Protein AF-A0AAN7UDU8-F1 (afdb_monomer)

Sequence (167 aa):
MVPSGNACPKKQFISFILSHQAFDGSVSSEVLIKLSKATRNSVVTLKSWLQPRTTLKKSVIGRVATTAVIVRTLESDYKDYEDLWTRIREKAVEYIRKQLIPFYLDEGFFEYSREMLDQLGGKVCLEPDTNFYISEESLTDQHNANERNDDSVESHRVLIHEAPTED

Mean predicted aligned error: 13.86 Å

Nearest PDB structures (foldseek):
  4rfl-assembly2_C  TM=4.499E-01  e=1.612E+00  Methanocaldococcus jannaschii DSM 2661
  4rfl-assembly1_B  TM=4.573E-01  e=2.866E+00  Methanocaldococcus jannaschii DSM 2661
  4rgv-assembly1_A  TM=3.808E-01  e=2.206E+00  Methanocaldococcus jannaschii DSM 2661
  1s0p-assembly1_B  TM=3.149E-01  e=3.534E+00  Dictyostelium discoideum

Structure (mmCIF, N/CA/C/O backbone):
data_AF-A0AAN7UDU8-F1
#
_entry.id   AF-A0AAN7UDU8-F1
#
loop_
_atom_site.group_PDB
_atom_site.id
_atom_site.type_symbol
_atom_site.label_atom_id
_atom_site.label_alt_id
_atom_site.label_comp_id
_atom_site.label_asym_id
_atom_site.label_entity_id
_atom_site.label_seq_id
_atom_site.pdbx_PDB_ins_code
_atom_site.Cartn_x
_atom_site.Cartn_y
_atom_site.Cartn_z
_atom_site.occupancy
_atom_site.B_iso_or_equiv
_atom_site.auth_seq_id
_atom_site.auth_comp_id
_atom_site.auth_asym_id
_atom_site.auth_atom_id
_atom_site.pdbx_PDB_model_num
ATOM 1 N N . MET A 1 1 ? -20.295 12.886 35.457 1.00 34.84 1 MET A N 1
ATOM 2 C CA . MET A 1 1 ? -19.154 11.992 35.159 1.00 34.84 1 MET A CA 1
ATOM 3 C C . MET A 1 1 ? -19.260 11.602 33.698 1.00 34.84 1 MET A C 1
ATOM 5 O O . MET A 1 1 ? -20.175 10.874 33.347 1.00 34.84 1 MET A O 1
ATOM 9 N N . VAL A 1 2 ? -18.411 12.172 32.847 1.00 32.78 2 VAL A N 1
ATOM 10 C CA . VAL A 1 2 ? -18.331 11.808 31.425 1.00 32.78 2 VAL A CA 1
ATOM 11 C C . VAL A 1 2 ? -17.378 10.617 31.334 1.00 32.78 2 VAL A C 1
ATOM 13 O O . VAL A 1 2 ? -16.291 10.704 31.915 1.00 32.78 2 VAL A O 1
ATOM 16 N N . PRO A 1 3 ? -17.735 9.502 30.677 1.00 42.06 3 PRO A N 1
ATOM 17 C CA . PRO A 1 3 ? -16.787 8.423 30.489 1.00 42.06 3 PRO A CA 1
ATOM 18 C C . PRO A 1 3 ? -15.713 8.910 29.514 1.00 42.06 3 PRO A C 1
ATOM 20 O O . PRO A 1 3 ? -15.938 9.066 28.318 1.00 42.06 3 PRO A O 1
ATOM 23 N N . SER A 1 4 ? -14.537 9.185 30.074 1.00 42.16 4 SER A N 1
ATOM 24 C CA . SER A 1 4 ? -13.267 9.377 29.380 1.00 42.16 4 SER A CA 1
ATOM 25 C C . SER A 1 4 ? -12.883 8.066 28.682 1.00 42.16 4 SER A C 1
ATOM 27 O O . SER A 1 4 ? -12.070 7.288 29.179 1.00 42.16 4 SER A O 1
ATOM 29 N N . GLY A 1 5 ? -13.512 7.795 27.544 1.00 37.94 5 GLY A N 1
ATOM 30 C CA . GLY A 1 5 ? -13.169 6.699 26.652 1.00 37.94 5 GLY A CA 1
ATOM 31 C C . GLY A 1 5 ? -12.544 7.250 25.381 1.00 37.94 5 GLY A C 1
ATOM 32 O O . GLY A 1 5 ? -13.231 7.382 24.377 1.00 37.94 5 GLY A O 1
ATOM 33 N N . ASN A 1 6 ? -11.240 7.542 25.408 1.00 41.88 6 ASN A N 1
ATOM 34 C CA . ASN A 1 6 ? -10.414 7.765 24.213 1.00 41.88 6 ASN A CA 1
ATOM 35 C C . ASN A 1 6 ? -10.242 6.447 23.426 1.00 41.88 6 ASN A C 1
ATOM 37 O O . ASN A 1 6 ? -9.131 5.964 23.209 1.00 41.88 6 ASN A O 1
ATOM 41 N N . ALA A 1 7 ? -11.346 5.821 23.026 1.00 43.38 7 ALA A N 1
ATOM 42 C CA . ALA A 1 7 ? -11.331 4.771 22.030 1.00 43.38 7 ALA A CA 1
ATOM 43 C C . ALA A 1 7 ? -11.368 5.470 20.674 1.00 43.38 7 ALA A C 1
ATOM 45 O O . ALA A 1 7 ? -12.396 6.017 20.289 1.00 43.38 7 ALA A O 1
ATOM 46 N N . CYS A 1 8 ? -10.242 5.471 19.957 1.00 49.84 8 CYS A N 1
ATOM 47 C CA . CYS A 1 8 ? -10.252 5.710 18.517 1.00 49.84 8 CYS A CA 1
ATOM 48 C C . CYS A 1 8 ? -11.370 4.825 17.935 1.00 49.84 8 CYS A C 1
ATOM 50 O O . CYS A 1 8 ? -11.276 3.602 18.100 1.00 49.84 8 CYS A O 1
ATOM 52 N N . PRO A 1 9 ? -12.460 5.370 17.360 1.00 64.56 9 PRO A N 1
ATOM 53 C CA . PRO A 1 9 ? -13.536 4.523 16.880 1.00 64.56 9 PRO A CA 1
ATOM 54 C C . PRO A 1 9 ? -12.984 3.796 15.661 1.00 64.56 9 PRO A C 1
ATOM 56 O O . PRO A 1 9 ? -12.923 4.350 14.572 1.00 64.56 9 PRO A O 1
ATOM 59 N N . LYS A 1 10 ? -12.494 2.568 15.849 1.00 68.38 10 LYS A N 1
ATOM 60 C CA . LYS A 1 10 ? -11.709 1.833 14.846 1.00 68.38 10 LYS A CA 1
ATOM 61 C C . LYS A 1 10 ? -12.424 1.726 13.485 1.00 68.38 10 LYS A C 1
ATOM 63 O O . LYS A 1 10 ? -11.780 1.727 12.441 1.00 68.38 10 LYS A O 1
ATOM 68 N N . LYS A 1 11 ? -13.762 1.748 13.495 1.00 77.38 11 LYS A N 1
ATOM 69 C CA . LYS A 1 11 ? -14.620 1.846 12.304 1.00 77.38 11 LYS A CA 1
ATOM 70 C C . LYS A 1 11 ? -14.397 3.129 11.488 1.00 77.38 11 LYS A C 1
ATOM 72 O O . LYS A 1 11 ? -14.390 3.062 10.267 1.00 77.38 11 LYS A O 1
ATOM 77 N N . GLN A 1 12 ? -14.169 4.279 12.128 1.00 81.88 12 GLN A N 1
ATOM 78 C CA . GLN A 1 12 ? -13.923 5.556 11.443 1.00 81.88 12 GLN A CA 1
ATOM 79 C C . GLN A 1 12 ? -12.639 5.522 10.615 1.00 81.88 12 GLN A C 1
ATOM 81 O O . GLN A 1 12 ? -12.630 6.044 9.505 1.00 81.88 12 GLN A O 1
ATOM 86 N N . PHE A 1 13 ? -11.577 4.875 11.108 1.00 84.06 13 PHE A N 1
ATOM 87 C CA . PHE A 1 13 ? -10.348 4.715 10.329 1.00 84.06 13 PHE A CA 1
ATOM 88 C C . PHE A 1 13 ? -10.581 3.865 9.081 1.00 84.06 13 PHE A C 1
ATOM 90 O O . PHE A 1 13 ? -10.198 4.269 7.990 1.00 84.06 13 PHE A O 1
ATOM 97 N N . ILE A 1 14 ? -11.251 2.719 9.220 1.00 88.12 14 ILE A N 1
ATOM 98 C CA . ILE A 1 14 ? -11.539 1.830 8.086 1.00 88.12 14 ILE A CA 1
ATOM 99 C C . ILE A 1 14 ? -12.407 2.549 7.045 1.00 88.12 14 ILE A C 1
ATOM 101 O O . ILE A 1 14 ? -12.069 2.538 5.863 1.00 88.12 14 ILE A O 1
ATOM 105 N N . SER A 1 15 ? -13.463 3.246 7.477 1.00 89.00 15 SER A N 1
ATOM 106 C CA . SER A 1 15 ? -14.301 4.063 6.590 1.00 89.00 15 SER A CA 1
ATOM 107 C C . SER A 1 15 ? -13.512 5.184 5.912 1.00 89.00 15 SER A C 1
ATOM 109 O O . SER A 1 15 ? -13.697 5.431 4.722 1.00 89.00 15 SER A O 1
ATOM 111 N N . PHE A 1 16 ? -12.600 5.834 6.639 1.00 90.25 16 PHE A N 1
ATOM 112 C CA . PHE A 1 16 ? -11.710 6.851 6.086 1.00 90.25 16 PHE A CA 1
ATOM 113 C C . PHE A 1 16 ? -10.773 6.267 5.024 1.00 90.25 16 PHE A C 1
ATOM 115 O O . PHE A 1 16 ? -10.624 6.850 3.955 1.00 90.25 16 PHE A O 1
ATOM 122 N N . ILE A 1 17 ? -10.170 5.100 5.261 1.00 93.00 17 ILE A N 1
ATOM 123 C CA . ILE A 1 17 ? -9.347 4.435 4.244 1.00 93.00 17 ILE A CA 1
ATOM 124 C C . ILE A 1 17 ? -10.189 4.065 3.023 1.00 93.00 17 ILE A C 1
ATOM 126 O O . ILE A 1 17 ? -9.761 4.324 1.899 1.00 93.00 17 ILE A O 1
ATOM 130 N N . LEU A 1 18 ? -11.389 3.520 3.228 1.00 91.75 18 LEU A N 1
ATOM 131 C CA . LEU A 1 18 ? -12.293 3.156 2.141 1.00 91.75 18 LEU A CA 1
ATOM 132 C C . LEU A 1 18 ? -12.656 4.369 1.272 1.00 91.75 18 LEU A C 1
ATOM 134 O O . LEU A 1 18 ? -12.628 4.263 0.049 1.00 91.75 18 LEU A O 1
ATOM 138 N N . SER A 1 19 ? -12.923 5.532 1.875 1.00 92.81 19 SER A N 1
ATOM 139 C CA . SER A 1 19 ? -13.250 6.757 1.130 1.00 92.81 19 SER A CA 1
ATOM 140 C C . SER A 1 19 ? -12.064 7.345 0.353 1.00 92.81 19 SER A C 1
ATOM 142 O O . SER A 1 19 ? -12.262 8.225 -0.479 1.00 92.81 19 SER A O 1
ATOM 144 N N . HIS A 1 20 ? -10.840 6.881 0.620 1.00 95.75 20 HIS A N 1
ATOM 145 C CA . HIS A 1 20 ? -9.611 7.306 -0.058 1.00 95.75 20 HIS A CA 1
ATOM 146 C C . HIS A 1 20 ? -8.982 6.189 -0.904 1.00 95.75 20 HIS A C 1
ATOM 148 O O . HIS A 1 20 ? -7.896 6.380 -1.468 1.00 95.75 20 HIS A O 1
ATOM 154 N N . GLN A 1 21 ? -9.639 5.030 -0.999 1.00 96.88 21 GLN A N 1
ATOM 155 C CA . GLN A 1 21 ? -9.247 3.961 -1.901 1.00 96.88 21 GLN A CA 1
ATOM 156 C C . GLN A 1 21 ? -9.869 4.212 -3.277 1.00 96.88 21 GLN A C 1
ATOM 158 O O . GLN A 1 21 ? -11.084 4.310 -3.436 1.00 96.88 21 GLN A O 1
ATOM 163 N N . ALA A 1 22 ? -9.022 4.303 -4.295 1.00 96.88 22 ALA A N 1
ATOM 164 C CA . ALA A 1 22 ? -9.466 4.384 -5.673 1.00 96.88 22 ALA A CA 1
ATOM 165 C C . ALA A 1 22 ? -10.004 3.028 -6.157 1.00 96.88 22 ALA A C 1
ATOM 167 O O . ALA A 1 22 ? -9.705 1.970 -5.602 1.00 96.88 22 ALA A O 1
ATOM 168 N N . PHE A 1 23 ? -10.772 3.045 -7.249 1.00 94.88 23 PHE A N 1
ATOM 169 C CA . PHE A 1 23 ? -11.342 1.830 -7.840 1.00 94.88 23 PHE A CA 1
ATOM 170 C C . PHE A 1 23 ? -10.285 0.764 -8.180 1.00 94.88 23 PHE A C 1
ATOM 172 O O . PHE A 1 23 ? -10.555 -0.428 -8.047 1.00 94.88 23 PHE A O 1
ATOM 179 N N . ASP A 1 24 ? -9.082 1.201 -8.568 1.00 96.19 24 ASP A N 1
ATOM 180 C CA . ASP A 1 24 ? -7.940 0.341 -8.895 1.00 96.19 24 ASP A CA 1
ATOM 181 C C . ASP A 1 24 ? -7.260 -0.296 -7.673 1.00 96.19 24 ASP A C 1
ATOM 183 O O . ASP A 1 24 ? -6.292 -1.028 -7.848 1.00 96.19 24 ASP A O 1
ATOM 187 N N . GLY A 1 25 ? -7.743 -0.010 -6.459 1.00 97.12 25 GLY A N 1
ATOM 188 C CA . GLY A 1 25 ? -7.224 -0.523 -5.195 1.00 97.12 25 GLY A CA 1
ATOM 189 C C . GLY A 1 25 ? -6.147 0.346 -4.546 1.00 97.12 25 GLY A C 1
ATOM 190 O O . GLY A 1 25 ? -5.840 0.131 -3.371 1.00 97.12 25 GLY A O 1
ATOM 191 N N . SER A 1 26 ? -5.603 1.344 -5.252 1.00 97.81 26 SER A N 1
ATOM 192 C CA . SER A 1 26 ? -4.600 2.254 -4.688 1.00 97.81 26 SER A CA 1
ATOM 193 C C . SER A 1 26 ? -5.199 3.174 -3.626 1.00 97.81 26 SER A C 1
ATOM 195 O O . SER A 1 26 ? -6.333 3.631 -3.753 1.00 97.81 26 SER A O 1
ATOM 197 N N . VAL A 1 27 ? -4.431 3.481 -2.580 1.00 96.69 27 VAL A N 1
ATOM 198 C CA . VAL A 1 27 ? -4.853 4.416 -1.525 1.00 96.69 27 VAL A CA 1
ATOM 199 C C . VAL A 1 27 ? -4.185 5.778 -1.722 1.00 96.69 27 VAL A C 1
ATOM 201 O O . VAL A 1 27 ? -2.976 5.860 -1.967 1.00 96.69 27 VAL A O 1
ATOM 204 N N . SER A 1 28 ? -4.974 6.856 -1.627 1.00 94.31 28 SER A N 1
ATOM 205 C CA . SER A 1 28 ? -4.496 8.242 -1.747 1.00 94.31 28 SER A CA 1
ATOM 206 C C . SER A 1 28 ? -3.410 8.557 -0.718 1.00 94.31 28 SER A C 1
ATOM 208 O O . SER A 1 28 ? -3.507 8.165 0.440 1.00 94.31 28 SER A O 1
ATOM 210 N N . SER A 1 29 ? -2.395 9.337 -1.099 1.00 89.44 29 SER A N 1
ATOM 211 C CA . SER A 1 29 ? -1.371 9.816 -0.158 1.00 89.44 29 SER A CA 1
ATOM 212 C C . SER A 1 29 ? -1.906 10.821 0.871 1.00 89.44 29 SER A C 1
ATOM 214 O O . SER A 1 29 ? -1.220 11.090 1.852 1.00 89.44 29 SER A O 1
ATOM 216 N N . GLU A 1 30 ? -3.118 11.351 0.693 1.00 89.62 30 GLU A N 1
ATOM 217 C CA . GLU A 1 30 ? -3.773 12.245 1.663 1.00 89.62 30 GLU A CA 1
ATOM 218 C C . GLU A 1 30 ? -4.024 11.558 3.006 1.00 89.62 30 GLU A C 1
ATO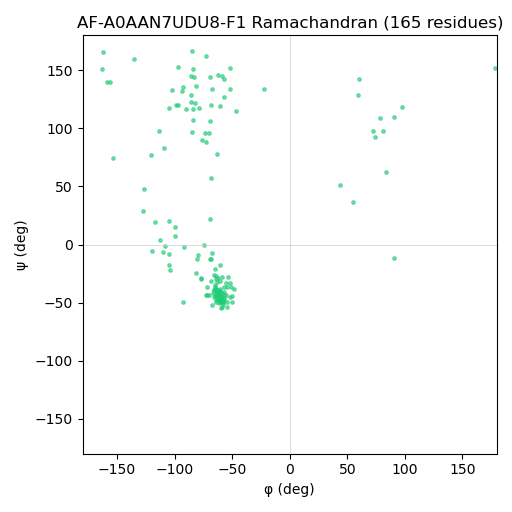M 220 O O . GLU A 1 30 ? -3.940 12.205 4.051 1.00 89.62 30 GLU A O 1
ATOM 225 N N . VAL A 1 31 ? -4.213 10.231 3.003 1.00 88.81 31 VAL A N 1
ATOM 226 C CA . VAL A 1 31 ? -4.388 9.460 4.242 1.00 88.81 31 VAL A CA 1
ATOM 227 C C . VAL A 1 31 ? -3.193 9.615 5.179 1.00 88.81 31 VAL A C 1
ATOM 229 O O . VAL A 1 31 ? -3.357 9.562 6.392 1.00 88.81 31 VAL A O 1
ATOM 232 N N . LEU A 1 32 ? -1.998 9.874 4.630 1.00 85.62 32 LEU A N 1
ATOM 233 C CA . LEU A 1 32 ? -0.761 10.012 5.394 1.00 85.62 32 LEU A CA 1
ATOM 234 C C . LEU A 1 32 ? -0.781 11.203 6.349 1.00 85.62 32 LEU A C 1
ATOM 236 O O . LEU A 1 32 ? -0.094 11.155 7.364 1.00 85.62 32 LEU A O 1
ATOM 240 N N . ILE A 1 33 ? -1.553 12.254 6.048 1.00 83.88 33 ILE A N 1
ATOM 241 C CA . ILE A 1 33 ? -1.671 13.447 6.902 1.00 83.88 33 ILE A CA 1
ATOM 242 C C . ILE A 1 33 ? -2.218 13.065 8.280 1.00 83.88 33 ILE A C 1
ATOM 244 O O . ILE A 1 33 ? -1.847 13.674 9.276 1.00 83.88 33 ILE A O 1
ATOM 248 N N . LYS A 1 34 ? -3.063 12.033 8.334 1.00 79.56 34 LYS A N 1
ATOM 249 C CA . LYS A 1 34 ? -3.708 11.558 9.557 1.00 79.56 34 LYS A CA 1
ATOM 250 C C . LYS A 1 34 ? -2.926 10.463 10.285 1.00 79.56 34 LYS A C 1
ATOM 252 O O . LYS A 1 34 ? -3.365 10.013 11.340 1.00 79.56 34 LYS A O 1
ATOM 257 N N . LEU A 1 35 ? -1.791 10.024 9.735 1.00 80.50 35 LEU A N 1
ATOM 258 C CA . LEU A 1 35 ? -0.965 8.976 10.329 1.00 80.50 35 LEU A CA 1
ATOM 259 C C . LEU A 1 35 ? 0.192 9.566 11.135 1.00 80.50 35 LEU A C 1
ATOM 261 O O . LEU A 1 35 ? 0.748 10.624 10.812 1.00 80.50 35 LEU A O 1
ATOM 265 N N . SER A 1 36 ? 0.623 8.796 12.135 1.00 82.31 36 SER A N 1
ATOM 266 C CA . SER A 1 36 ? 1.788 9.126 12.950 1.00 82.31 36 SER A CA 1
ATOM 267 C C . SER A 1 36 ? 3.021 9.433 12.088 1.00 82.31 36 SER A C 1
ATOM 269 O O . SER A 1 36 ? 3.208 8.905 10.983 1.00 82.31 36 SER A O 1
ATOM 271 N N . LYS A 1 37 ? 3.922 10.271 12.611 1.00 84.31 37 LYS A N 1
ATOM 272 C CA . LYS A 1 37 ? 5.205 10.568 11.953 1.00 84.31 37 LYS A CA 1
ATOM 273 C C . LYS A 1 37 ? 6.006 9.296 11.636 1.00 84.31 37 LYS A C 1
ATOM 275 O O . LYS A 1 37 ? 6.636 9.229 10.584 1.00 84.31 37 LYS A O 1
ATOM 280 N N . ALA A 1 38 ? 5.956 8.291 12.512 1.00 84.06 38 ALA A N 1
ATOM 281 C CA . ALA A 1 38 ? 6.628 7.010 12.311 1.00 84.06 38 ALA A CA 1
ATOM 282 C C . ALA A 1 38 ? 6.102 6.294 11.057 1.00 84.06 38 ALA A C 1
ATOM 284 O O . ALA A 1 38 ? 6.882 5.965 10.168 1.00 84.06 38 ALA A O 1
ATOM 285 N N . THR A 1 39 ? 4.779 6.176 10.927 1.00 83.44 39 THR A N 1
ATOM 286 C CA . THR A 1 39 ? 4.108 5.571 9.766 1.00 83.44 39 THR A CA 1
ATOM 287 C C . THR A 1 39 ? 4.402 6.328 8.467 1.00 83.44 39 THR A C 1
ATOM 289 O O . THR A 1 39 ? 4.649 5.729 7.419 1.00 83.44 39 THR A O 1
ATOM 292 N N . ARG A 1 40 ? 4.432 7.668 8.518 1.00 87.94 40 ARG A N 1
ATOM 293 C CA . ARG A 1 40 ? 4.822 8.501 7.368 1.00 87.94 40 ARG A CA 1
ATOM 294 C C . ARG A 1 40 ? 6.267 8.252 6.934 1.00 87.94 40 ARG A C 1
ATOM 296 O O . ARG A 1 40 ? 6.537 8.181 5.735 1.00 87.94 40 ARG A O 1
ATOM 303 N N . ASN A 1 41 ? 7.185 8.081 7.883 1.00 89.88 41 ASN A N 1
ATOM 304 C CA . ASN A 1 41 ? 8.579 7.757 7.580 1.00 89.88 41 ASN A CA 1
ATOM 305 C C . ASN A 1 41 ? 8.712 6.382 6.910 1.00 89.88 41 ASN A C 1
ATOM 307 O O . ASN A 1 41 ? 9.515 6.241 5.991 1.00 89.88 41 ASN A O 1
ATOM 311 N N . SER A 1 42 ? 7.885 5.399 7.279 1.00 90.06 42 SER A N 1
ATOM 312 C CA . SER A 1 42 ? 7.846 4.085 6.621 1.00 90.06 42 SER A CA 1
ATOM 313 C C . SER A 1 42 ? 7.572 4.196 5.124 1.00 90.06 42 SER A C 1
ATOM 315 O O . SER A 1 42 ? 8.221 3.529 4.321 1.00 90.06 42 SER A O 1
ATOM 317 N N . VAL A 1 43 ? 6.660 5.089 4.721 1.00 93.31 43 VAL A N 1
ATOM 318 C CA . VAL A 1 43 ? 6.388 5.356 3.300 1.00 93.31 43 VAL A CA 1
ATOM 319 C C . VAL A 1 43 ? 7.636 5.890 2.603 1.00 93.31 43 VAL A C 1
ATOM 321 O O . VAL A 1 43 ? 7.948 5.461 1.495 1.00 93.31 43 VAL A O 1
ATOM 324 N N . VAL A 1 44 ? 8.377 6.803 3.237 1.00 94.00 44 VAL A N 1
ATOM 325 C CA . VAL A 1 44 ? 9.638 7.324 2.683 1.00 94.00 44 VAL A CA 1
ATOM 326 C C . VAL A 1 44 ? 10.649 6.192 2.489 1.00 94.00 44 VAL A C 1
ATOM 328 O O . VAL A 1 44 ? 11.246 6.098 1.418 1.00 94.00 44 VAL A O 1
ATOM 331 N N . THR A 1 45 ? 10.784 5.297 3.467 1.00 94.38 45 THR A N 1
ATOM 332 C CA . THR A 1 45 ? 11.662 4.122 3.383 1.00 94.38 45 THR A CA 1
ATOM 333 C C . THR A 1 45 ? 11.274 3.198 2.228 1.00 94.38 45 THR A C 1
ATOM 335 O O . THR A 1 45 ? 12.125 2.858 1.405 1.00 94.38 45 THR A O 1
ATOM 338 N N . LEU A 1 46 ? 9.989 2.852 2.092 1.00 95.44 46 LEU A N 1
ATOM 339 C CA . LEU A 1 46 ? 9.510 2.003 0.993 1.00 95.44 46 LEU A CA 1
ATOM 340 C C . LEU A 1 46 ? 9.720 2.654 -0.377 1.00 95.44 46 LEU A C 1
ATOM 342 O O . LEU A 1 46 ? 10.128 1.979 -1.321 1.00 95.44 46 LEU A O 1
ATOM 346 N N . LYS A 1 47 ? 9.503 3.970 -0.497 1.00 96.88 47 LYS A N 1
ATOM 347 C CA . LYS A 1 47 ? 9.789 4.707 -1.738 1.00 96.88 47 LYS A CA 1
ATOM 348 C C . LYS A 1 47 ? 11.270 4.609 -2.107 1.00 96.88 47 LYS A C 1
ATOM 350 O O . LYS A 1 47 ? 11.582 4.306 -3.256 1.00 96.88 47 LYS A O 1
ATOM 355 N N . SER A 1 48 ? 12.166 4.820 -1.142 1.00 96.56 48 SER A N 1
ATOM 356 C CA . SER A 1 48 ? 13.617 4.704 -1.340 1.00 96.56 48 SER A CA 1
ATOM 357 C C . SER A 1 48 ? 14.046 3.286 -1.716 1.00 96.56 48 SER A C 1
ATOM 359 O O . SER A 1 48 ? 14.986 3.120 -2.488 1.00 96.56 48 SER A O 1
ATOM 361 N N . TRP A 1 49 ? 13.346 2.264 -1.220 1.00 96.31 49 TRP A N 1
ATOM 362 C CA . TRP A 1 49 ? 13.596 0.875 -1.601 1.00 96.31 49 TRP A CA 1
ATOM 363 C C . TRP A 1 49 ? 13.135 0.567 -3.036 1.00 96.31 49 TRP A C 1
ATOM 365 O O . TRP A 1 49 ? 13.878 -0.062 -3.792 1.00 96.31 49 TRP A O 1
ATOM 375 N N . LEU A 1 50 ? 11.952 1.049 -3.433 1.00 97.00 50 LEU A N 1
ATOM 376 C CA . LEU A 1 50 ? 11.355 0.817 -4.757 1.00 97.00 50 LEU A CA 1
ATOM 377 C C . LEU A 1 50 ? 12.056 1.576 -5.890 1.00 97.00 50 LEU A C 1
ATOM 379 O O . LEU A 1 50 ? 12.158 1.072 -7.009 1.00 97.00 50 LEU A O 1
ATOM 383 N N . GLN A 1 51 ? 12.523 2.794 -5.623 1.00 97.38 51 GLN A N 1
ATOM 384 C CA . GLN A 1 51 ? 13.040 3.701 -6.648 1.00 97.38 51 GLN A CA 1
ATOM 385 C C . GLN A 1 51 ? 14.246 3.165 -7.445 1.00 97.38 51 GLN A C 1
ATOM 387 O O . GLN A 1 51 ? 14.227 3.311 -8.663 1.00 97.38 51 GLN A O 1
ATOM 392 N N . PRO A 1 52 ? 15.271 2.531 -6.844 1.00 97.00 52 PRO A N 1
ATOM 393 C CA . PRO A 1 52 ? 16.367 1.938 -7.613 1.00 97.00 52 PRO A CA 1
ATOM 394 C C . PRO A 1 52 ? 16.025 0.570 -8.228 1.00 97.00 52 PRO A C 1
ATOM 396 O O . PRO A 1 52 ? 16.819 0.049 -9.003 1.00 97.00 52 PRO A O 1
ATOM 399 N N . ARG A 1 53 ? 14.883 -0.037 -7.872 1.00 96.81 53 ARG A N 1
ATOM 400 C CA . ARG A 1 53 ? 14.500 -1.401 -8.287 1.00 96.81 53 ARG A CA 1
ATOM 401 C C . ARG A 1 53 ? 13.424 -1.427 -9.372 1.00 96.81 53 ARG A C 1
ATOM 403 O O . ARG A 1 53 ? 13.123 -2.483 -9.912 1.00 96.81 53 ARG A O 1
ATOM 410 N N . THR A 1 54 ? 12.838 -0.277 -9.691 1.00 96.25 54 THR A N 1
ATOM 411 C CA . THR A 1 54 ? 11.745 -0.158 -10.659 1.00 96.25 54 THR A CA 1
ATOM 412 C C . THR A 1 54 ? 11.971 1.024 -11.591 1.00 96.25 54 THR A C 1
ATOM 414 O O . THR A 1 54 ? 12.674 1.975 -11.260 1.00 96.25 54 THR A O 1
ATOM 417 N N . THR A 1 55 ? 11.315 1.002 -12.750 1.00 97.06 55 THR A N 1
ATOM 418 C CA . THR A 1 55 ? 11.222 2.156 -13.663 1.00 97.06 55 THR A CA 1
ATOM 419 C C . THR A 1 55 ? 9.888 2.896 -13.518 1.00 97.06 55 THR A C 1
ATOM 421 O O . THR A 1 55 ? 9.509 3.705 -14.368 1.00 97.06 55 THR A O 1
ATOM 424 N N . LEU A 1 56 ? 9.150 2.624 -12.436 1.00 96.69 56 LEU A N 1
ATOM 425 C CA . LEU A 1 56 ? 7.851 3.227 -12.166 1.00 96.69 56 LEU A CA 1
ATOM 426 C C . LEU A 1 56 ? 7.968 4.747 -12.006 1.00 96.69 56 LEU A C 1
ATOM 428 O O . LEU A 1 56 ? 8.926 5.284 -11.444 1.00 96.69 56 LEU A O 1
ATOM 432 N N . LYS A 1 57 ? 6.931 5.466 -12.448 1.00 97.62 57 LYS A N 1
ATOM 433 C CA . LYS A 1 57 ? 6.827 6.911 -12.206 1.00 97.62 57 LYS A CA 1
ATOM 434 C C . LYS A 1 57 ? 6.828 7.182 -10.698 1.00 97.62 57 LYS A C 1
ATOM 436 O O . LYS A 1 57 ? 6.196 6.454 -9.933 1.00 97.62 57 LYS A O 1
ATOM 441 N N . LYS A 1 58 ? 7.441 8.295 -10.272 1.00 95.62 58 LYS A N 1
ATOM 442 C CA . LYS A 1 58 ? 7.504 8.707 -8.852 1.00 95.62 58 LYS A CA 1
ATOM 443 C C . LYS A 1 58 ? 6.133 8.725 -8.162 1.00 95.62 58 LYS A C 1
ATOM 445 O O . LYS A 1 58 ? 6.037 8.370 -6.990 1.00 95.62 58 LYS A O 1
ATOM 450 N N . SER A 1 59 ? 5.079 9.116 -8.881 1.00 95.31 59 SER A N 1
ATOM 451 C CA . SER A 1 59 ? 3.702 9.107 -8.374 1.00 95.31 59 SER A CA 1
ATOM 452 C C . SER A 1 59 ? 3.177 7.695 -8.096 1.00 95.31 59 SER A C 1
ATOM 454 O O . SER A 1 59 ? 2.524 7.485 -7.078 1.00 95.31 59 SER A O 1
ATOM 456 N N . VAL A 1 60 ? 3.502 6.720 -8.950 1.00 96.94 60 VAL A N 1
ATOM 457 C CA . VAL A 1 60 ? 3.124 5.310 -8.765 1.00 96.94 60 VAL A CA 1
ATOM 458 C C . VAL A 1 60 ? 3.899 4.703 -7.600 1.00 96.94 60 VAL A C 1
ATOM 460 O O . VAL A 1 60 ? 3.294 4.081 -6.738 1.00 96.94 60 VAL A O 1
ATOM 463 N N . ILE A 1 61 ? 5.206 4.972 -7.501 1.00 97.81 61 ILE A N 1
ATOM 464 C CA . ILE A 1 61 ? 6.025 4.554 -6.349 1.00 97.81 61 ILE A CA 1
ATOM 465 C C . ILE A 1 61 ? 5.421 5.077 -5.038 1.00 97.81 61 ILE A C 1
ATOM 467 O O . ILE A 1 61 ? 5.311 4.335 -4.064 1.00 97.81 61 ILE A O 1
ATOM 471 N N . GLY A 1 62 ? 4.990 6.344 -5.021 1.00 96.88 62 GLY A N 1
ATOM 472 C CA . GLY A 1 62 ? 4.298 6.936 -3.877 1.00 96.88 62 GLY A CA 1
ATOM 473 C C . GLY A 1 62 ? 3.030 6.172 -3.496 1.00 96.88 62 GLY A C 1
ATOM 474 O O . GLY A 1 62 ? 2.874 5.810 -2.334 1.00 96.88 62 GLY A O 1
ATOM 475 N N . ARG A 1 63 ? 2.166 5.866 -4.471 1.00 97.62 63 ARG A N 1
ATOM 476 C CA . ARG A 1 63 ? 0.925 5.111 -4.239 1.00 97.62 63 ARG A CA 1
ATOM 477 C C . ARG A 1 63 ? 1.179 3.686 -3.763 1.00 97.62 63 ARG A C 1
ATOM 479 O O . ARG A 1 63 ? 0.524 3.261 -2.818 1.00 97.62 63 ARG A O 1
ATOM 486 N N . VAL A 1 64 ? 2.126 2.963 -4.362 1.00 97.81 64 VAL A N 1
ATOM 487 C CA . VAL A 1 64 ? 2.489 1.597 -3.942 1.00 97.81 64 VAL A CA 1
ATOM 488 C C . VAL A 1 64 ? 2.968 1.598 -2.490 1.00 97.81 64 VAL A C 1
ATOM 490 O O . VAL A 1 64 ? 2.457 0.832 -1.677 1.00 97.81 64 VAL A O 1
ATOM 493 N N . ALA A 1 65 ? 3.878 2.511 -2.136 1.00 96.62 65 ALA A N 1
ATOM 494 C CA . ALA A 1 65 ? 4.386 2.636 -0.773 1.00 96.62 65 ALA A CA 1
ATOM 495 C C . ALA A 1 65 ? 3.285 3.007 0.237 1.00 96.62 65 ALA A C 1
ATOM 497 O O . ALA A 1 65 ? 3.181 2.373 1.283 1.00 96.62 65 ALA A O 1
ATOM 498 N N . THR A 1 66 ? 2.438 3.996 -0.075 1.00 96.44 66 THR A N 1
ATOM 499 C CA . THR A 1 66 ? 1.292 4.364 0.773 1.00 96.44 66 THR A CA 1
ATOM 500 C C . THR A 1 66 ? 0.348 3.181 0.972 1.00 96.44 66 THR A C 1
ATOM 502 O O . THR A 1 66 ? -0.001 2.856 2.103 1.00 96.44 66 THR A O 1
ATOM 505 N N . THR A 1 67 ? -0.033 2.515 -0.118 1.00 97.31 67 THR A N 1
ATOM 506 C CA . THR A 1 67 ? -0.986 1.401 -0.099 1.00 97.31 67 THR A CA 1
ATOM 507 C C . THR A 1 67 ? -0.461 0.242 0.753 1.00 97.31 67 THR A C 1
ATOM 509 O O . THR A 1 67 ? -1.207 -0.301 1.563 1.00 97.31 67 THR A O 1
ATOM 512 N N . ALA A 1 68 ? 0.832 -0.082 0.657 1.00 95.62 68 ALA A N 1
ATOM 513 C CA . ALA A 1 68 ? 1.458 -1.141 1.452 1.00 95.62 68 ALA A CA 1
ATOM 514 C C . ALA A 1 68 ? 1.440 -0.847 2.959 1.00 95.62 68 ALA A C 1
ATOM 516 O O . ALA A 1 68 ? 1.101 -1.715 3.761 1.00 95.62 68 ALA A O 1
ATOM 517 N N . VAL A 1 69 ? 1.747 0.395 3.348 1.00 93.56 69 VAL A N 1
ATOM 518 C CA . VAL A 1 69 ? 1.694 0.817 4.756 1.00 93.56 69 VAL A CA 1
ATOM 519 C C . VAL A 1 69 ? 0.273 0.735 5.308 1.00 93.56 69 VAL A C 1
ATOM 521 O O . VAL A 1 69 ? 0.084 0.284 6.437 1.00 93.56 69 VAL A O 1
ATOM 524 N N . ILE A 1 70 ? -0.731 1.125 4.518 1.00 92.94 70 ILE A N 1
ATOM 525 C CA . ILE A 1 70 ? -2.138 1.028 4.923 1.00 92.94 70 ILE A CA 1
ATOM 526 C C . ILE A 1 70 ? -2.580 -0.425 5.078 1.00 92.94 70 ILE A C 1
ATOM 528 O O . ILE A 1 70 ? -3.179 -0.755 6.097 1.00 92.94 70 ILE A O 1
ATOM 532 N N . VAL A 1 71 ? -2.241 -1.301 4.126 1.00 93.12 71 VAL A 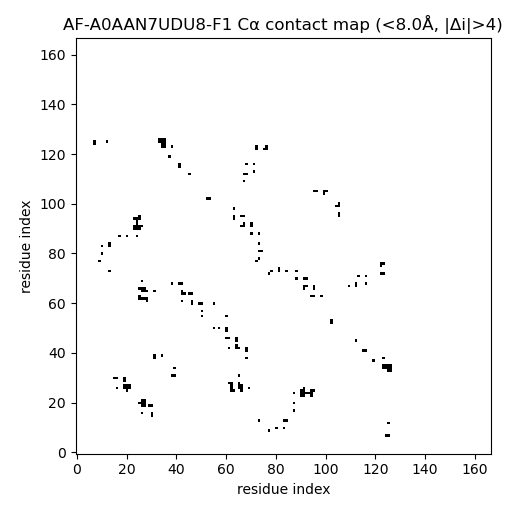N 1
ATOM 533 C CA . VAL A 1 71 ? -2.515 -2.743 4.245 1.00 93.12 71 VAL A CA 1
ATOM 534 C C . VAL A 1 71 ? -1.928 -3.287 5.540 1.00 93.12 71 VAL A C 1
ATOM 536 O O . VAL A 1 71 ? -2.647 -3.913 6.314 1.00 93.12 71 VAL A O 1
ATOM 539 N N . ARG A 1 72 ? -0.657 -2.986 5.828 1.00 89.69 72 ARG A N 1
ATOM 540 C CA . ARG A 1 72 ? -0.029 -3.455 7.065 1.00 89.69 72 ARG A CA 1
ATOM 541 C C . ARG A 1 72 ? -0.714 -2.900 8.307 1.00 89.69 72 ARG A C 1
ATOM 543 O O . ARG A 1 72 ? -0.917 -3.648 9.251 1.00 89.69 72 ARG A O 1
ATOM 550 N N . THR A 1 73 ? -1.075 -1.621 8.292 1.00 87.00 73 THR A N 1
ATOM 551 C CA . THR A 1 73 ? -1.769 -0.966 9.408 1.00 87.00 73 THR A CA 1
ATOM 552 C C . THR A 1 73 ? -3.092 -1.668 9.719 1.00 87.00 73 THR A C 1
ATOM 554 O O . THR A 1 73 ? -3.388 -1.957 10.876 1.00 87.00 73 THR A O 1
ATOM 557 N N . LEU A 1 74 ? -3.876 -1.988 8.686 1.00 89.44 74 LEU A N 1
ATOM 558 C CA . LEU A 1 74 ? -5.122 -2.742 8.834 1.00 89.44 74 LEU A CA 1
ATOM 559 C C . LEU A 1 74 ? -4.851 -4.144 9.403 1.00 89.44 74 LEU A C 1
ATOM 561 O O . LEU A 1 74 ? -5.467 -4.542 10.392 1.00 89.44 74 LEU A O 1
ATOM 565 N N . GLU A 1 75 ? -3.864 -4.846 8.840 1.00 88.75 75 GLU A N 1
ATOM 566 C CA . GLU A 1 75 ? -3.462 -6.188 9.271 1.00 88.75 75 GLU A CA 1
ATOM 567 C C . GLU A 1 75 ? -2.858 -6.231 10.685 1.00 88.75 75 GLU A C 1
ATOM 569 O O . GLU A 1 75 ? -2.901 -7.288 11.308 1.00 88.75 75 GLU A O 1
ATOM 574 N N . SER A 1 76 ? -2.260 -5.153 11.206 1.00 85.06 76 SER A N 1
ATOM 575 C CA . SER A 1 76 ? -1.639 -5.132 12.539 1.00 85.06 76 SER A CA 1
ATOM 576 C C . SER A 1 76 ? -2.596 -4.645 13.622 1.00 85.06 76 SER A C 1
ATOM 578 O O . SER A 1 76 ? -2.749 -5.313 14.647 1.00 85.06 76 SER A O 1
ATOM 580 N N . ASP A 1 77 ? -3.266 -3.517 13.382 1.00 83.12 77 ASP A N 1
ATOM 581 C CA . ASP A 1 77 ? -3.926 -2.738 14.436 1.00 83.12 77 ASP A CA 1
ATOM 582 C C . ASP A 1 77 ? -5.448 -2.896 14.435 1.00 83.12 77 ASP A C 1
ATOM 584 O O . ASP A 1 77 ? -6.112 -2.609 15.439 1.00 83.12 77 ASP A O 1
ATOM 588 N N . TYR A 1 78 ? -5.999 -3.387 13.322 1.00 84.44 78 TYR A N 1
ATOM 589 C CA . TYR A 1 78 ? -7.435 -3.531 13.093 1.00 84.44 78 TYR A CA 1
ATOM 590 C C . TYR A 1 78 ? -7.856 -4.993 12.900 1.00 84.44 78 TYR A C 1
ATOM 592 O O . TYR A 1 78 ? -8.952 -5.243 12.409 1.00 84.44 78 TYR A O 1
ATOM 600 N N . LYS A 1 79 ? -7.036 -5.961 13.335 1.00 83.88 79 LYS A N 1
ATOM 601 C CA . LYS A 1 79 ? -7.327 -7.409 13.249 1.00 83.88 79 LYS A CA 1
ATOM 602 C C . LYS A 1 79 ? -8.717 -7.789 13.760 1.00 83.88 79 LYS A C 1
ATOM 604 O O . LYS A 1 79 ? -9.385 -8.603 13.143 1.00 83.88 79 LYS A O 1
ATOM 609 N N . ASP A 1 80 ? -9.176 -7.152 14.838 1.00 84.88 80 ASP A N 1
ATOM 610 C CA . ASP A 1 80 ? -10.495 -7.421 15.437 1.00 84.88 80 ASP A CA 1
ATOM 611 C C . ASP A 1 80 ? -11.687 -7.003 14.543 1.00 84.88 80 ASP A C 1
ATOM 613 O O . ASP A 1 80 ? -12.833 -7.253 14.901 1.00 84.88 80 ASP A O 1
ATOM 617 N N . TYR A 1 81 ? -11.426 -6.323 13.422 1.00 84.44 81 TYR A N 1
ATOM 618 C CA . TYR A 1 81 ? -12.409 -5.786 12.469 1.00 84.44 81 TYR A CA 1
ATOM 619 C C . TYR A 1 81 ? -12.092 -6.236 11.040 1.00 84.44 81 TYR A C 1
ATOM 621 O O . TYR A 1 81 ? -12.327 -5.489 10.087 1.00 84.44 81 TYR A O 1
ATOM 629 N N . GLU A 1 82 ? -11.461 -7.404 10.896 1.00 88.81 82 GLU A N 1
ATOM 630 C CA . GLU A 1 82 ? -11.030 -7.949 9.608 1.00 88.81 82 GLU A CA 1
ATOM 631 C C . GLU A 1 82 ? -12.150 -7.934 8.570 1.00 88.81 82 GLU A C 1
ATOM 633 O O . GLU A 1 82 ? -11.946 -7.440 7.463 1.00 88.81 82 GLU A O 1
ATOM 638 N N . ASP A 1 83 ? -13.353 -8.333 8.973 1.00 89.44 83 ASP A N 1
ATOM 639 C CA . ASP A 1 83 ? -14.569 -8.332 8.162 1.00 89.44 83 ASP A CA 1
ATOM 640 C C . ASP A 1 83 ? -14.866 -6.984 7.482 1.00 89.44 83 ASP A C 1
ATOM 642 O O . ASP A 1 83 ? -15.373 -6.949 6.358 1.00 89.44 83 ASP A O 1
ATOM 646 N N . LEU A 1 84 ? -14.508 -5.869 8.125 1.00 86.69 84 LEU A N 1
ATOM 647 C CA . LEU A 1 84 ? -14.738 -4.524 7.601 1.00 86.69 84 LEU A CA 1
ATOM 648 C C . LEU A 1 84 ? -13.681 -4.080 6.584 1.00 86.69 84 LEU A C 1
ATOM 650 O O . LEU A 1 84 ? -13.964 -3.213 5.756 1.00 86.69 84 LEU A O 1
ATOM 654 N N . TRP A 1 85 ? -12.467 -4.636 6.629 1.00 92.44 85 TRP A N 1
ATOM 655 C CA . TRP A 1 85 ? -11.357 -4.185 5.784 1.00 92.44 85 TRP A CA 1
ATOM 656 C C . TRP A 1 85 ? -10.791 -5.244 4.835 1.00 92.44 85 TRP A C 1
ATOM 658 O O . TRP A 1 85 ? -9.986 -4.879 3.976 1.00 92.44 85 TRP A O 1
ATOM 668 N N . THR A 1 86 ? -11.230 -6.510 4.887 1.00 94.31 86 THR A N 1
ATOM 669 C CA . THR A 1 86 ? -10.732 -7.581 3.998 1.00 94.31 86 THR A CA 1
ATOM 670 C C . THR A 1 86 ? -10.758 -7.157 2.530 1.00 94.31 86 THR A C 1
ATOM 672 O O . THR A 1 86 ? -9.736 -7.222 1.850 1.00 94.31 86 THR A O 1
ATOM 675 N N . ARG A 1 87 ? -11.890 -6.620 2.051 1.00 92.88 87 ARG A N 1
ATOM 676 C CA . ARG A 1 87 ? -12.039 -6.184 0.650 1.00 92.88 87 ARG A CA 1
ATOM 677 C C . ARG A 1 87 ? -11.117 -5.023 0.281 1.00 92.88 87 ARG A C 1
ATOM 679 O O . ARG A 1 87 ? -10.610 -4.975 -0.839 1.00 92.88 87 ARG A O 1
ATOM 686 N N . ILE A 1 88 ? -10.894 -4.094 1.214 1.00 94.06 88 ILE A N 1
ATOM 687 C CA . ILE A 1 88 ? -9.950 -2.983 1.027 1.00 94.06 88 ILE A CA 1
ATOM 688 C C . ILE A 1 88 ? -8.559 -3.565 0.794 1.00 94.06 88 ILE A C 1
ATOM 690 O O . ILE A 1 88 ? -7.885 -3.212 -0.175 1.00 94.06 88 ILE A O 1
ATOM 694 N N . ARG A 1 89 ? -8.153 -4.497 1.662 1.00 95.75 89 ARG A N 1
ATOM 695 C CA . ARG A 1 89 ? -6.846 -5.146 1.616 1.00 95.75 89 ARG A CA 1
ATOM 696 C C . ARG A 1 89 ? -6.656 -5.985 0.358 1.00 95.75 89 ARG A C 1
ATOM 698 O O . ARG A 1 89 ? -5.598 -5.893 -0.253 1.00 95.75 89 ARG A O 1
ATOM 705 N N . GLU A 1 90 ? -7.648 -6.762 -0.062 1.00 96.38 90 GLU A N 1
ATOM 706 C CA . GLU A 1 90 ? -7.577 -7.570 -1.289 1.00 96.38 90 GLU A CA 1
ATOM 707 C C . GLU A 1 90 ? -7.300 -6.707 -2.523 1.00 96.38 90 GLU A C 1
ATOM 709 O O . GLU A 1 90 ? -6.322 -6.950 -3.232 1.00 96.38 90 GLU A O 1
ATOM 714 N N . LYS A 1 91 ? -8.083 -5.638 -2.722 1.00 97.69 91 LYS A N 1
ATOM 715 C CA . LYS A 1 91 ? -7.875 -4.704 -3.839 1.00 97.69 91 LYS A CA 1
ATOM 716 C C . LYS A 1 91 ? -6.531 -3.986 -3.761 1.00 97.69 91 LYS A C 1
ATOM 718 O O . LYS A 1 91 ? -5.854 -3.809 -4.770 1.00 97.69 91 LYS A O 1
ATOM 723 N N . ALA A 1 92 ? -6.127 -3.579 -2.562 1.00 97.62 92 ALA A N 1
ATOM 724 C CA . ALA A 1 92 ? -4.845 -2.924 -2.334 1.00 97.62 92 ALA A CA 1
ATOM 725 C C . ALA A 1 92 ? -3.654 -3.841 -2.666 1.00 97.62 92 ALA A C 1
ATOM 727 O O . ALA A 1 92 ? -2.689 -3.409 -3.298 1.00 97.62 92 ALA A O 1
ATOM 728 N N . VAL A 1 93 ? -3.726 -5.117 -2.284 1.00 97.06 93 VAL A N 1
ATOM 729 C CA . VAL A 1 93 ? -2.705 -6.121 -2.610 1.00 97.06 93 VAL A CA 1
ATOM 730 C C . VAL A 1 93 ? -2.673 -6.402 -4.111 1.00 97.06 93 VAL A C 1
ATOM 732 O O . VAL A 1 93 ? -1.588 -6.471 -4.686 1.00 97.06 93 VAL A O 1
ATOM 735 N N . GLU A 1 94 ? -3.833 -6.515 -4.761 1.00 97.75 94 GLU A N 1
ATOM 736 C CA . GLU A 1 94 ? -3.919 -6.679 -6.216 1.00 97.75 94 GLU A CA 1
ATOM 737 C C . GLU A 1 94 ? -3.272 -5.499 -6.955 1.00 97.75 94 GLU A C 1
ATOM 739 O O . GLU A 1 94 ? -2.453 -5.708 -7.853 1.00 97.75 94 GLU A O 1
ATOM 744 N N . TYR A 1 95 ? -3.559 -4.265 -6.524 1.00 98.00 95 TYR A N 1
ATOM 745 C CA . TYR A 1 95 ? -2.914 -3.063 -7.048 1.00 98.00 95 TYR A CA 1
ATOM 746 C C . TYR A 1 95 ? -1.388 -3.155 -6.957 1.00 98.00 95 TYR A C 1
ATOM 748 O O . TYR A 1 95 ? -0.701 -2.988 -7.967 1.00 98.00 95 TYR A O 1
ATOM 756 N N . ILE A 1 96 ? -0.855 -3.440 -5.762 1.00 97.94 96 ILE A N 1
ATOM 757 C CA . ILE A 1 96 ? 0.591 -3.536 -5.521 1.00 97.94 96 ILE A CA 1
ATOM 758 C C . ILE A 1 96 ? 1.208 -4.604 -6.428 1.00 97.94 96 ILE A C 1
ATOM 760 O O . ILE A 1 96 ? 2.169 -4.313 -7.142 1.00 97.94 96 ILE A O 1
ATOM 764 N N . ARG A 1 97 ? 0.628 -5.810 -6.464 1.00 97.38 97 ARG A N 1
ATOM 765 C CA . ARG A 1 97 ? 1.101 -6.906 -7.323 1.00 97.38 97 ARG A CA 1
ATOM 766 C C . ARG A 1 97 ? 1.125 -6.495 -8.785 1.00 97.38 97 ARG A C 1
ATOM 768 O O . ARG A 1 97 ? 2.149 -6.647 -9.440 1.00 97.38 97 ARG A O 1
ATOM 775 N N . LYS A 1 98 ? 0.052 -5.885 -9.289 1.00 97.56 98 LYS A N 1
ATOM 776 C CA . LYS A 1 98 ? -0.019 -5.413 -10.677 1.00 97.56 98 LYS A CA 1
ATOM 777 C C . LYS A 1 98 ? 1.103 -4.429 -11.025 1.00 97.56 98 LYS A C 1
ATOM 779 O O . LYS A 1 98 ? 1.609 -4.468 -12.143 1.00 97.56 98 LYS A O 1
ATOM 784 N N . GLN A 1 99 ? 1.504 -3.563 -10.090 1.00 97.94 99 GLN A N 1
ATOM 785 C CA . GLN A 1 99 ? 2.617 -2.634 -10.318 1.00 97.94 99 GLN A CA 1
ATOM 786 C C . GLN A 1 99 ? 3.997 -3.303 -10.220 1.00 97.94 99 GLN A C 1
ATOM 788 O O . GLN A 1 99 ? 4.934 -2.826 -10.857 1.00 97.94 99 GLN A O 1
ATOM 793 N N . LEU A 1 100 ? 4.144 -4.367 -9.421 1.00 97.06 100 LEU A N 1
ATOM 794 C CA . LEU A 1 100 ? 5.446 -4.953 -9.069 1.00 97.06 100 LEU A CA 1
ATOM 795 C C . LEU A 1 100 ? 5.790 -6.265 -9.788 1.00 97.06 100 LEU A C 1
ATOM 797 O O . LEU A 1 100 ? 6.976 -6.559 -9.936 1.00 97.06 100 LEU A O 1
ATOM 801 N N . ILE A 1 101 ? 4.800 -7.006 -10.296 1.00 95.44 101 ILE A N 1
ATOM 802 C CA . ILE A 1 101 ? 4.990 -8.221 -11.109 1.00 95.44 101 ILE A CA 1
ATOM 803 C C . ILE A 1 101 ? 5.952 -7.988 -12.287 1.00 95.44 101 ILE A C 1
ATOM 805 O O . ILE A 1 101 ? 6.860 -8.801 -12.455 1.00 95.44 101 ILE A O 1
ATOM 809 N N . PRO A 1 102 ? 5.856 -6.886 -13.067 1.00 95.75 102 PRO A N 1
ATOM 810 C CA . PRO A 1 102 ? 6.783 -6.643 -14.179 1.00 95.75 102 PRO A CA 1
ATOM 811 C C . PRO A 1 102 ? 8.258 -6.536 -13.765 1.00 95.75 102 PRO A C 1
ATOM 813 O O . PRO A 1 102 ? 9.141 -6.632 -14.612 1.00 95.75 102 PRO A O 1
ATOM 816 N N . PHE A 1 103 ? 8.521 -6.312 -12.475 1.00 96.00 103 PHE A N 1
ATOM 817 C CA . PHE A 1 103 ? 9.856 -6.162 -11.905 1.00 96.00 103 PHE A CA 1
ATOM 818 C C . PHE A 1 103 ? 10.279 -7.366 -11.056 1.00 96.00 103 PHE A C 1
ATOM 820 O O . PHE A 1 103 ? 11.391 -7.356 -10.538 1.00 96.00 103 PHE A O 1
ATOM 827 N N . TYR A 1 104 ? 9.423 -8.386 -10.905 1.00 95.25 104 TYR A N 1
ATOM 828 C CA . TYR A 1 104 ? 9.651 -9.537 -10.021 1.00 95.25 104 TYR A CA 1
ATOM 829 C C . TYR A 1 104 ? 9.932 -9.127 -8.564 1.00 95.25 104 TYR A C 1
ATOM 831 O O . TYR A 1 104 ? 10.781 -9.708 -7.890 1.00 95.25 104 TYR A O 1
ATOM 839 N N . LEU A 1 105 ? 9.256 -8.074 -8.092 1.00 94.69 105 LEU A N 1
ATOM 840 C CA . LEU A 1 105 ? 9.477 -7.506 -6.759 1.00 94.69 105 LEU A CA 1
ATOM 841 C C . LEU A 1 105 ? 8.326 -7.730 -5.788 1.00 94.69 105 LEU A C 1
ATOM 843 O O . LEU A 1 105 ? 8.458 -7.319 -4.645 1.00 94.69 105 LEU A O 1
ATOM 847 N N . ASP A 1 106 ? 7.194 -8.284 -6.208 1.00 91.94 106 ASP A N 1
ATOM 848 C CA . ASP A 1 106 ? 5.988 -8.337 -5.381 1.00 91.94 106 ASP A CA 1
ATOM 849 C C . ASP A 1 106 ? 6.219 -9.074 -4.056 1.00 91.94 106 ASP A C 1
ATOM 851 O O . ASP A 1 106 ? 6.021 -8.475 -2.999 1.00 91.94 106 ASP A O 1
ATOM 855 N N . GLU A 1 107 ? 6.722 -10.307 -4.095 1.00 91.25 107 GLU A N 1
ATOM 856 C CA . GLU A 1 107 ? 6.992 -11.088 -2.879 1.00 91.25 107 GLU A CA 1
ATOM 857 C C . GLU A 1 107 ? 8.076 -10.432 -2.006 1.00 91.25 107 GLU A C 1
ATOM 859 O O . GLU A 1 107 ? 7.847 -10.160 -0.826 1.00 91.25 107 GLU A O 1
ATOM 864 N N . GLY A 1 108 ? 9.218 -10.061 -2.599 1.00 92.56 108 GLY A N 1
ATOM 865 C CA . GLY A 1 108 ? 10.315 -9.417 -1.864 1.00 92.56 108 GLY A CA 1
ATOM 866 C C . GLY A 1 108 ? 9.942 -8.045 -1.287 1.00 92.56 108 GLY A C 1
ATOM 867 O O . GLY A 1 108 ? 10.449 -7.645 -0.240 1.00 92.56 108 GLY A O 1
ATOM 868 N N . PHE A 1 109 ? 9.029 -7.319 -1.932 1.00 95.25 109 PHE A N 1
ATOM 869 C CA . PHE A 1 109 ? 8.496 -6.064 -1.415 1.00 95.25 109 PHE A CA 1
ATOM 870 C C . PHE A 1 109 ? 7.550 -6.298 -0.240 1.00 95.25 109 PHE A C 1
ATOM 872 O O . PHE A 1 109 ? 7.643 -5.577 0.753 1.00 95.25 109 PHE A O 1
ATOM 879 N N . PHE A 1 110 ? 6.656 -7.289 -0.318 1.00 93.19 110 PHE A N 1
ATOM 880 C CA . PHE A 1 110 ? 5.775 -7.615 0.802 1.00 93.19 110 PHE A CA 1
ATOM 881 C C . PHE A 1 110 ? 6.568 -8.082 2.022 1.00 93.19 110 PHE A C 1
ATOM 883 O O . PHE A 1 110 ? 6.295 -7.600 3.122 1.00 93.19 110 PHE A O 1
ATOM 890 N N . GLU A 1 111 ? 7.573 -8.936 1.833 1.00 93.12 111 GLU A N 1
ATOM 891 C CA . GLU A 1 111 ? 8.480 -9.376 2.896 1.00 93.12 111 GLU A CA 1
ATOM 892 C C . GLU A 1 111 ? 9.218 -8.188 3.524 1.00 93.12 111 GLU A C 1
ATOM 894 O O . GLU A 1 111 ? 9.051 -7.921 4.716 1.00 93.12 111 GLU A O 1
ATOM 899 N N . TYR A 1 112 ? 9.905 -7.381 2.708 1.00 93.06 112 TYR A N 1
ATOM 900 C CA . TYR A 1 112 ? 10.616 -6.193 3.183 1.00 93.06 112 TYR A CA 1
ATOM 901 C C . TYR A 1 112 ? 9.695 -5.209 3.917 1.00 93.06 112 TYR A C 1
ATOM 903 O O . TYR A 1 112 ? 10.044 -4.670 4.968 1.00 93.06 112 TYR A O 1
ATOM 911 N N . SER A 1 113 ? 8.499 -4.963 3.372 1.00 91.12 113 SER A N 1
ATOM 912 C CA . SER A 1 113 ? 7.534 -4.052 3.985 1.00 91.12 113 SER A CA 1
ATOM 913 C C . SER A 1 113 ? 7.047 -4.558 5.339 1.00 91.12 113 SER A C 1
ATOM 915 O O . SER A 1 113 ? 6.903 -3.755 6.259 1.00 91.12 113 SER A O 1
ATOM 917 N N . ARG A 1 114 ? 6.847 -5.874 5.485 1.00 89.75 114 ARG A N 1
ATOM 918 C CA . ARG A 1 114 ? 6.429 -6.503 6.736 1.00 89.75 114 ARG A CA 1
ATOM 919 C C . ARG A 1 114 ? 7.522 -6.397 7.786 1.00 89.75 114 ARG A C 1
ATOM 921 O O . ARG A 1 114 ? 7.252 -5.874 8.858 1.00 89.75 114 ARG A O 1
ATOM 928 N N . GLU A 1 115 ? 8.744 -6.808 7.460 1.00 89.38 115 GLU A N 1
ATOM 929 C CA . GLU A 1 115 ? 9.880 -6.731 8.385 1.00 89.38 115 GLU A CA 1
ATOM 930 C C . GLU A 1 115 ? 10.124 -5.300 8.870 1.00 89.38 115 GLU A C 1
ATOM 932 O O . GLU A 1 115 ? 10.274 -5.055 10.066 1.00 89.38 115 GLU A O 1
ATOM 937 N N . MET A 1 116 ? 10.121 -4.337 7.946 1.00 88.00 116 MET A N 1
ATOM 938 C CA . MET A 1 116 ? 10.357 -2.933 8.272 1.00 88.00 116 MET A CA 1
ATOM 939 C C . MET A 1 116 ? 9.239 -2.344 9.140 1.00 88.00 116 MET A C 1
ATOM 941 O O . MET A 1 116 ? 9.517 -1.577 10.062 1.00 88.00 116 MET A O 1
ATOM 945 N N . LEU A 1 117 ? 7.980 -2.695 8.873 1.00 84.06 117 LEU A N 1
ATOM 946 C CA . LEU A 1 117 ? 6.845 -2.187 9.644 1.00 84.06 117 LEU A CA 1
ATOM 947 C C . LEU A 1 117 ? 6.696 -2.882 11.003 1.00 84.06 117 LEU A C 1
ATOM 949 O O . LEU A 1 117 ? 6.287 -2.235 11.964 1.00 84.06 117 LEU A O 1
ATOM 953 N N . ASP A 1 118 ? 7.098 -4.145 11.121 1.00 82.88 118 ASP A N 1
ATOM 954 C CA . ASP A 1 118 ? 7.083 -4.879 12.390 1.00 82.88 118 ASP A CA 1
ATOM 955 C C . ASP A 1 118 ? 8.117 -4.322 13.379 1.00 82.88 118 ASP A C 1
ATOM 957 O O . ASP A 1 118 ? 7.858 -4.265 14.582 1.00 82.88 118 ASP A O 1
ATOM 961 N N . GLN A 1 119 ? 9.243 -3.801 12.877 1.00 77.88 119 GLN A N 1
ATOM 962 C CA . GLN A 1 119 ? 10.242 -3.095 13.690 1.00 77.88 119 GLN A CA 1
ATOM 963 C C . GLN A 1 119 ? 9.726 -1.783 14.299 1.00 77.88 119 GLN A C 1
ATOM 965 O O . GLN A 1 119 ? 10.295 -1.302 15.278 1.00 77.88 119 GLN A O 1
ATOM 970 N N . LEU A 1 120 ? 8.662 -1.189 13.747 1.00 67.81 120 LEU A N 1
ATOM 971 C CA . LEU A 1 120 ? 8.122 0.082 14.240 1.00 67.81 120 LEU A CA 1
ATOM 972 C C . LEU A 1 120 ? 7.220 -0.070 15.468 1.00 67.81 120 LEU A C 1
ATOM 974 O O . LEU A 1 120 ? 6.952 0.939 16.116 1.00 67.81 120 LEU A O 1
ATOM 978 N N . GLY A 1 121 ? 6.801 -1.296 15.809 1.00 57.59 121 GLY A N 1
ATOM 979 C CA . GLY A 1 121 ? 6.261 -1.649 17.126 1.00 57.59 121 GLY A CA 1
ATOM 980 C C . GLY A 1 121 ? 5.264 -0.644 17.714 1.00 57.59 121 GLY A C 1
ATOM 981 O O . GLY A 1 121 ? 5.438 -0.203 18.848 1.00 57.59 121 GLY A O 1
ATOM 982 N N . GLY A 1 122 ? 4.238 -0.246 16.959 1.00 54.47 122 GLY A N 1
ATOM 983 C CA . GLY A 1 122 ? 3.297 0.775 17.413 1.00 54.47 122 GLY A CA 1
ATOM 984 C C . GLY A 1 122 ? 1.943 0.685 16.727 1.00 54.47 122 GLY A C 1
ATOM 985 O O . GLY A 1 122 ? 1.870 0.465 15.523 1.00 54.47 122 GLY A O 1
ATOM 986 N N . LYS A 1 123 ? 0.877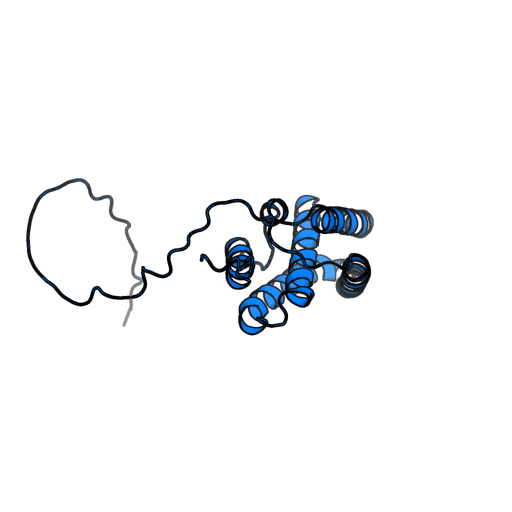 0.896 17.510 1.00 55.91 123 LYS A N 1
ATOM 987 C CA . LYS A 1 123 ? -0.485 1.059 16.993 1.00 55.91 123 LYS A CA 1
ATOM 988 C C . LYS A 1 123 ? -0.575 2.382 16.234 1.00 55.91 123 LYS A C 1
ATOM 990 O O . LYS A 1 123 ? -0.369 3.449 16.816 1.00 55.91 123 LYS A O 1
ATOM 995 N N . VAL A 1 124 ? -0.911 2.325 14.957 1.00 55.62 124 VAL A N 1
ATOM 996 C CA . VAL A 1 124 ? -1.260 3.470 14.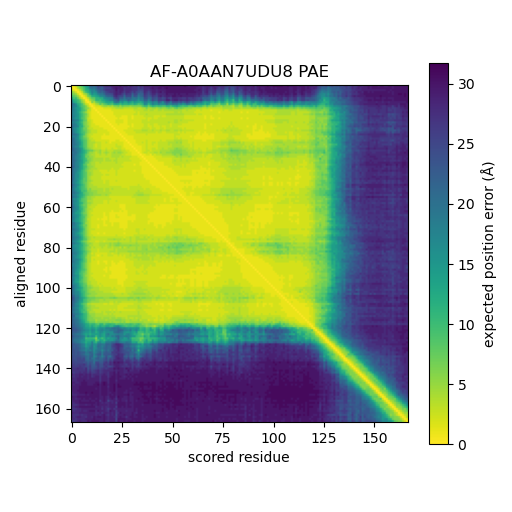125 1.00 55.62 124 VAL A CA 1
ATOM 997 C C . VAL A 1 124 ? -2.681 3.905 14.489 1.00 55.62 124 VAL A C 1
ATOM 999 O O . VAL A 1 124 ? -3.683 3.443 13.942 1.00 55.62 124 VAL A O 1
ATOM 1002 N N . CYS A 1 125 ? -2.771 4.812 15.455 1.00 52.09 125 CYS A N 1
ATOM 1003 C CA . CYS A 1 125 ? -3.988 5.577 15.693 1.00 52.09 125 CYS A CA 1
ATOM 1004 C C . CYS A 1 125 ? -3.995 6.813 14.786 1.00 52.09 125 CYS A C 1
ATOM 1006 O O . CYS A 1 125 ? -2.944 7.416 14.549 1.00 52.09 125 CYS A O 1
ATOM 1008 N N . LEU A 1 126 ? -5.183 7.205 14.317 1.00 56.00 126 LEU A N 1
ATOM 1009 C CA . LEU A 1 126 ? -5.406 8.554 13.796 1.00 56.00 126 LEU A CA 1
ATOM 1010 C C . LEU A 1 126 ? -4.916 9.559 14.845 1.00 56.00 126 LEU A C 1
ATOM 1012 O O . LEU A 1 126 ? -5.237 9.397 16.027 1.00 56.00 126 LEU A O 1
ATOM 1016 N N . GLU A 1 127 ? -4.151 10.576 14.440 1.00 53.44 127 GLU A N 1
ATOM 1017 C CA . GLU A 1 127 ? -3.905 11.702 15.346 1.00 53.44 127 GLU A CA 1
ATOM 1018 C C . GLU A 1 127 ? -5.275 12.283 15.754 1.00 53.44 127 GLU A C 1
ATOM 1020 O O . GLU A 1 127 ? -6.122 12.511 14.879 1.00 53.44 127 GLU A O 1
ATOM 1025 N N . PRO A 1 128 ? -5.551 12.432 17.064 1.00 41.78 128 PRO A N 1
ATOM 1026 C CA . PRO A 1 128 ? -6.833 12.923 17.535 1.00 41.78 128 PRO A CA 1
ATOM 1027 C C . PRO A 1 128 ? -6.921 14.419 17.239 1.00 41.78 128 PRO A C 1
ATOM 1029 O O . PRO A 1 128 ? -6.578 15.235 18.082 1.00 41.78 128 PRO A O 1
ATOM 1032 N N . ASP A 1 129 ? -7.395 14.773 16.048 1.00 46.84 129 ASP A N 1
ATOM 1033 C CA . ASP A 1 129 ? -7.850 16.129 15.764 1.00 46.84 129 ASP A CA 1
ATOM 1034 C C . ASP A 1 129 ? -9.379 16.165 15.715 1.00 46.84 129 ASP A C 1
ATOM 1036 O O . ASP A 1 129 ? -10.033 15.508 14.903 1.00 46.84 129 ASP A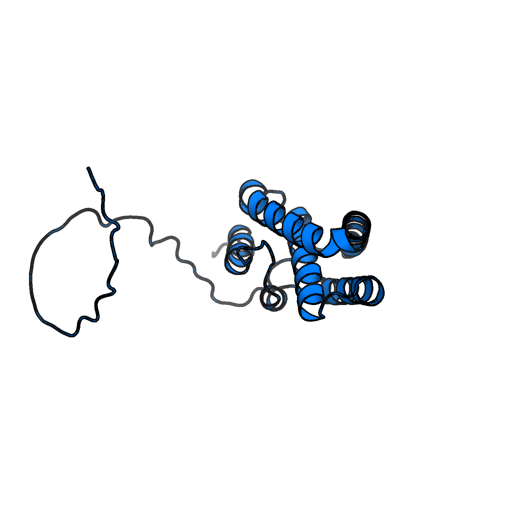 O 1
ATOM 1040 N N . THR A 1 130 ? -9.898 16.952 16.655 1.00 42.53 130 THR A N 1
ATOM 1041 C CA . THR A 1 130 ? -11.251 17.479 16.853 1.00 42.53 130 THR A CA 1
ATOM 1042 C C . THR A 1 130 ? -12.139 17.537 15.602 1.00 42.53 130 THR A C 1
ATOM 1044 O O . THR A 1 130 ? -11.753 18.103 14.584 1.00 42.53 130 THR A O 1
ATOM 1047 N N . ASN A 1 131 ? -13.387 17.074 15.762 1.00 39.41 131 ASN A N 1
ATOM 1048 C CA . ASN A 1 131 ? -14.543 17.210 14.857 1.00 39.41 131 ASN A CA 1
ATOM 1049 C C . ASN A 1 131 ? -14.690 16.214 13.696 1.00 39.41 131 ASN A C 1
ATOM 1051 O O . ASN A 1 131 ? -14.839 16.608 12.544 1.00 39.41 131 ASN A O 1
ATOM 1055 N N . PHE A 1 132 ? -14.850 14.932 14.019 1.00 41.62 132 PHE A N 1
ATOM 1056 C CA . PHE A 1 132 ? -15.735 14.066 13.231 1.00 41.62 132 PHE A CA 1
ATOM 1057 C C . PHE A 1 132 ? -16.835 13.501 14.135 1.00 41.62 132 PHE A C 1
ATOM 1059 O O . PHE A 1 132 ? -16.793 12.348 14.558 1.00 41.62 132 PHE A O 1
ATOM 1066 N N . TYR A 1 133 ? -17.831 14.339 14.442 1.00 34.03 133 TYR A N 1
ATOM 1067 C CA . TYR A 1 133 ? -19.162 13.830 14.764 1.00 34.03 133 TYR A CA 1
ATOM 1068 C C . TYR A 1 133 ? -19.779 13.363 13.446 1.00 34.03 133 TYR A C 1
ATOM 1070 O O . TYR A 1 133 ? -20.311 14.161 12.679 1.00 34.03 133 TYR A O 1
ATOM 1078 N N . ILE A 1 134 ? -19.678 12.069 13.162 1.00 39.47 134 ILE A N 1
ATOM 1079 C CA . ILE A 1 134 ? -20.695 11.423 12.337 1.00 39.47 134 ILE A CA 1
ATOM 1080 C C . ILE A 1 134 ? -21.785 11.053 13.339 1.00 39.47 134 ILE A C 1
ATOM 1082 O O . ILE A 1 134 ? -21.637 10.072 14.064 1.00 39.47 134 ILE A O 1
ATOM 1086 N N . SER A 1 135 ? -22.815 11.895 13.465 1.00 34.22 135 SER A N 1
ATOM 1087 C CA . SER A 1 135 ? -24.005 11.534 14.238 1.00 34.22 135 SER A CA 1
ATOM 1088 C C . SER A 1 135 ? -24.625 10.294 13.603 1.00 34.22 135 SER A C 1
ATOM 1090 O O . SER A 1 135 ? -25.058 10.335 12.453 1.00 34.22 135 SER A O 1
ATOM 1092 N N . GLU A 1 136 ? -24.705 9.205 14.363 1.00 38.66 136 GLU A N 1
ATOM 1093 C CA . GLU A 1 136 ? -25.426 7.971 14.015 1.00 38.66 136 GLU A CA 1
ATOM 1094 C C . GLU A 1 136 ? -26.964 8.161 14.006 1.00 38.66 136 GLU A C 1
ATOM 1096 O O . GLU A 1 136 ? -27.715 7.201 14.114 1.00 38.66 136 GLU A O 1
ATOM 1101 N N . GLU A 1 137 ? -27.458 9.393 13.857 1.00 36.91 137 GLU A N 1
ATOM 1102 C CA . GLU A 1 137 ? -28.874 9.757 14.019 1.00 36.91 137 GLU A CA 1
ATOM 1103 C C . GLU A 1 137 ? -29.645 9.896 12.692 1.00 36.91 137 GLU A C 1
ATOM 1105 O O . GLU A 1 137 ? -30.800 10.300 12.692 1.00 36.91 137 GLU A O 1
ATOM 1110 N N . SER A 1 138 ? -29.046 9.552 11.545 1.00 39.78 138 SER A N 1
ATOM 1111 C CA . SER A 1 138 ? -29.699 9.686 10.224 1.00 39.78 138 SER A CA 1
ATOM 1112 C C . SER A 1 138 ? -30.182 8.358 9.612 1.00 39.78 138 SER A C 1
ATOM 1114 O O . SER A 1 138 ? -30.379 8.270 8.399 1.00 39.78 138 SER A O 1
ATOM 1116 N N . LEU A 1 139 ? -30.367 7.307 10.414 1.00 41.91 139 LEU A N 1
ATOM 1117 C CA . LEU A 1 139 ? -30.884 6.015 9.944 1.00 41.91 139 LEU A CA 1
ATOM 1118 C C . LEU A 1 139 ? -32.088 5.542 10.762 1.00 41.91 139 LEU A C 1
ATOM 1120 O O . LEU A 1 139 ? -32.154 4.384 11.145 1.00 41.91 139 LEU A O 1
ATOM 1124 N N . THR A 1 140 ? -33.065 6.418 10.982 1.00 42.25 140 THR A N 1
ATOM 1125 C CA . THR A 1 140 ? -34.447 6.003 11.264 1.00 42.25 140 THR A CA 1
ATOM 1126 C C . THR A 1 140 ? -35.415 7.140 10.957 1.00 42.25 140 THR A C 1
ATOM 1128 O O . THR A 1 140 ? -35.148 8.291 11.278 1.00 42.25 140 THR A O 1
ATOM 1131 N N . ASP A 1 141 ? -36.542 6.755 10.364 1.00 39.75 141 ASP A N 1
ATOM 1132 C CA . ASP A 1 141 ? -37.780 7.512 10.177 1.00 39.75 141 ASP A CA 1
ATOM 1133 C C . ASP A 1 141 ? -37.811 8.624 9.124 1.00 39.75 141 ASP A C 1
ATOM 1135 O O . ASP A 1 141 ? -37.643 9.804 9.406 1.00 39.75 141 ASP A O 1
ATOM 1139 N N . GLN A 1 142 ? -38.231 8.236 7.916 1.00 37.69 142 GLN A N 1
ATOM 1140 C CA . GLN A 1 142 ? -39.336 8.931 7.248 1.00 37.69 142 GLN A CA 1
ATOM 1141 C C . GLN A 1 142 ? -40.051 7.992 6.263 1.00 37.69 142 GLN A C 1
ATOM 1143 O O . GLN A 1 142 ? -39.922 8.071 5.045 1.00 37.69 142 GLN A O 1
ATOM 1148 N N . HIS A 1 143 ? -40.836 7.074 6.829 1.00 39.03 143 HIS A N 1
ATOM 1149 C CA . HIS A 1 143 ? -42.038 6.567 6.174 1.00 39.03 143 HIS A CA 1
ATOM 1150 C C . HIS A 1 143 ? -43.217 7.419 6.670 1.00 39.03 143 HIS A C 1
ATOM 1152 O O . HIS A 1 143 ? -43.380 7.585 7.875 1.00 39.03 143 HIS A O 1
ATOM 1158 N N . ASN A 1 144 ? -44.046 7.890 5.731 1.00 36.56 144 ASN A N 1
ATOM 1159 C CA . ASN A 1 144 ? -45.279 8.681 5.894 1.00 36.56 144 ASN A CA 1
ATOM 1160 C C . ASN A 1 144 ? -45.093 10.184 6.173 1.00 36.56 144 ASN A C 1
ATOM 1162 O O . ASN A 1 144 ? -44.834 10.594 7.295 1.00 36.56 144 ASN A O 1
ATOM 1166 N N . ALA A 1 145 ? -45.406 11.038 5.201 1.00 32.28 145 ALA A N 1
ATOM 1167 C CA . ALA A 1 145 ? -46.764 11.547 5.007 1.00 32.28 145 ALA A CA 1
ATOM 1168 C C . ALA A 1 145 ? -46.800 12.540 3.837 1.00 32.28 145 ALA A C 1
ATOM 1170 O O . ALA A 1 145 ? -45.815 13.168 3.469 1.00 32.28 145 ALA A O 1
ATOM 1171 N N . ASN A 1 146 ? -47.975 12.590 3.236 1.00 35.72 146 ASN A N 1
ATOM 1172 C CA . ASN A 1 146 ? -48.331 13.234 1.992 1.00 35.72 146 ASN A CA 1
ATOM 1173 C C . ASN A 1 146 ? -48.669 14.728 2.195 1.00 35.72 146 ASN A C 1
ATOM 1175 O O . ASN A 1 146 ? -49.002 15.139 3.302 1.00 35.72 146 ASN A O 1
ATOM 1179 N N . GLU A 1 147 ? -48.727 15.440 1.066 1.00 35.91 147 GLU A N 1
ATOM 1180 C CA . GLU A 1 147 ? -49.478 16.680 0.788 1.00 35.91 147 GLU A CA 1
ATOM 1181 C C . GLU A 1 147 ? -48.857 18.083 1.012 1.00 35.91 147 GLU A C 1
ATOM 1183 O O . GLU A 1 147 ? -48.830 18.625 2.111 1.00 35.91 147 GLU A O 1
ATOM 1188 N N . ARG A 1 148 ? -48.616 18.708 -0.160 1.00 32.72 148 ARG A N 1
ATOM 1189 C CA . ARG A 1 148 ? -49.082 20.033 -0.646 1.00 32.72 148 ARG A CA 1
ATOM 1190 C C . ARG A 1 148 ? -48.171 21.264 -0.521 1.00 32.72 148 ARG A C 1
ATOM 1192 O O . ARG A 1 148 ? -47.970 21.771 0.571 1.00 32.72 148 ARG A O 1
ATOM 1199 N N . ASN A 1 149 ? -47.866 21.784 -1.726 1.00 34.66 149 ASN A N 1
ATOM 1200 C CA . ASN A 1 149 ? -47.831 23.187 -2.197 1.00 34.66 149 ASN A CA 1
ATOM 1201 C C . ASN A 1 149 ? -46.864 24.159 -1.485 1.00 34.66 149 ASN A C 1
ATOM 1203 O O . ASN A 1 149 ? -46.736 24.136 -0.274 1.00 34.66 149 ASN A O 1
ATOM 1207 N N . ASP A 1 150 ? -46.189 25.112 -2.122 1.00 34.12 150 ASP A N 1
ATOM 1208 C CA . ASP A 1 150 ? -46.144 25.622 -3.495 1.00 34.12 150 ASP A CA 1
ATOM 1209 C C . ASP A 1 150 ? -44.825 26.419 -3.648 1.00 34.12 150 ASP A C 1
ATOM 1211 O O . ASP A 1 150 ? -44.224 26.812 -2.647 1.00 34.12 150 ASP A O 1
ATOM 1215 N N . ASP A 1 151 ? -44.461 26.702 -4.900 1.00 35.38 151 ASP A N 1
ATOM 1216 C CA . ASP A 1 151 ? -43.547 27.755 -5.381 1.00 35.38 151 ASP A CA 1
ATOM 1217 C C . ASP A 1 151 ? -42.003 27.592 -5.352 1.00 35.38 151 ASP A C 1
ATOM 1219 O O . ASP A 1 151 ? -41.318 27.933 -4.394 1.00 35.38 151 ASP A O 1
ATOM 1223 N N . SER A 1 152 ? -41.499 27.202 -6.544 1.00 36.69 152 SER A N 1
ATOM 1224 C CA . SER A 1 152 ? -40.461 27.855 -7.391 1.00 36.69 152 SER A CA 1
ATOM 1225 C C . SER A 1 152 ? -39.049 28.070 -6.793 1.00 36.69 152 SER A C 1
ATOM 1227 O O . SER A 1 152 ? -38.903 28.646 -5.728 1.00 36.69 152 SER A O 1
ATOM 1229 N N . VAL A 1 153 ? -37.919 27.684 -7.414 1.00 37.38 153 VAL A N 1
ATOM 1230 C CA . VAL A 1 153 ? -37.435 28.057 -8.763 1.00 37.38 153 VAL A CA 1
ATOM 1231 C C . VAL A 1 153 ? -36.325 27.090 -9.261 1.00 37.38 153 VAL A C 1
ATOM 1233 O O . VAL A 1 153 ? -35.523 26.590 -8.478 1.00 37.38 153 VAL A O 1
ATOM 1236 N N . GLU A 1 154 ? -36.258 26.938 -10.590 1.00 36.94 154 GLU A N 1
ATOM 1237 C CA . GLU A 1 154 ? -35.129 26.552 -11.464 1.00 36.94 154 GLU A CA 1
ATOM 1238 C C . GLU A 1 154 ? -34.613 25.095 -11.476 1.00 36.94 154 GLU A C 1
ATOM 1240 O O . GLU A 1 154 ? -33.760 24.652 -10.710 1.00 36.94 154 GLU A O 1
ATOM 1245 N N . SER A 1 155 ? -35.103 24.365 -12.482 1.00 35.56 155 SER A N 1
ATOM 1246 C CA . SER A 1 155 ? -34.749 22.996 -12.844 1.00 35.56 155 SER A CA 1
ATOM 1247 C C . SER A 1 155 ? -33.704 22.985 -13.967 1.00 35.56 155 SER A C 1
ATOM 1249 O O . SER A 1 155 ? -33.977 23.425 -15.084 1.00 35.56 155 SER A O 1
ATOM 1251 N N . HIS A 1 156 ? -32.534 22.395 -13.723 1.00 42.62 156 HIS A N 1
ATOM 1252 C CA . HIS A 1 156 ? -31.675 21.879 -14.791 1.00 42.62 156 HIS A CA 1
ATOM 1253 C C . HIS A 1 156 ?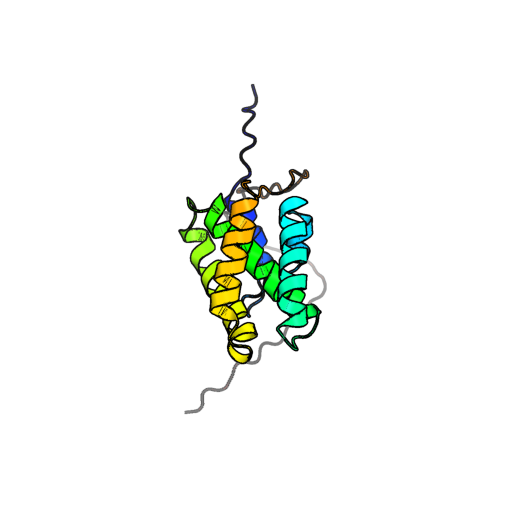 -31.608 20.356 -14.686 1.00 42.62 156 HIS A C 1
ATOM 1255 O O . HIS A 1 156 ? -30.907 19.777 -13.860 1.00 42.62 156 HIS A O 1
ATOM 1261 N N . ARG A 1 157 ? -32.447 19.729 -15.517 1.00 42.31 157 ARG A N 1
ATOM 1262 C CA . ARG A 1 157 ? -32.628 18.286 -15.674 1.00 42.31 157 ARG A CA 1
ATOM 1263 C C . ARG A 1 157 ? -31.382 17.638 -16.277 1.00 42.31 157 ARG A C 1
ATOM 1265 O O . ARG A 1 157 ? -30.879 18.083 -17.306 1.00 42.31 157 ARG A O 1
ATOM 1272 N N . VAL A 1 158 ? -30.961 16.531 -15.675 1.00 41.41 158 VAL A N 1
ATOM 1273 C CA . VAL A 1 158 ? -30.037 15.554 -16.259 1.00 41.41 158 VAL A CA 1
ATOM 1274 C C . VAL A 1 158 ? -30.848 14.627 -17.171 1.00 41.41 158 VAL A C 1
ATOM 1276 O O . VAL A 1 158 ? -31.810 14.007 -16.723 1.00 41.41 158 VAL A O 1
ATOM 1279 N N . LEU A 1 159 ? -30.487 14.559 -18.454 1.00 39.56 159 LEU A N 1
ATOM 1280 C CA . LEU A 1 159 ? -31.044 13.613 -19.425 1.00 39.56 159 LEU A CA 1
ATOM 1281 C C . LEU A 1 159 ? -30.393 12.238 -19.221 1.00 39.56 159 LEU A C 1
ATOM 1283 O O . LEU A 1 159 ? -29.186 12.095 -19.402 1.00 39.56 159 LEU A O 1
ATOM 1287 N N . ILE A 1 160 ? -31.191 11.232 -18.861 1.00 45.31 160 ILE A N 1
ATOM 1288 C CA . ILE A 1 160 ? -30.802 9.818 -18.903 1.00 45.31 160 ILE A CA 1
ATOM 1289 C C . ILE A 1 160 ? -31.373 9.243 -20.202 1.00 45.31 160 ILE A C 1
ATOM 1291 O O . ILE A 1 160 ? -32.581 9.294 -20.420 1.00 45.31 160 ILE A O 1
ATOM 1295 N N . HIS A 1 161 ? -30.505 8.739 -21.079 1.00 38.00 161 HIS A N 1
ATOM 1296 C CA . HIS A 1 161 ? -30.903 7.991 -22.271 1.00 38.00 161 HIS A CA 1
ATOM 1297 C C . HIS A 1 161 ? -31.133 6.520 -21.898 1.00 38.00 161 HIS A C 1
ATOM 1299 O O . HIS A 1 161 ? -30.193 5.838 -21.492 1.00 38.00 161 HIS A O 1
ATOM 1305 N N . GLU A 1 162 ? -32.364 6.035 -22.055 1.00 41.06 162 GLU A N 1
ATOM 1306 C CA . GLU A 1 162 ? -32.681 4.603 -22.075 1.00 41.06 162 GLU A CA 1
ATOM 1307 C C . GLU A 1 162 ? -32.437 4.019 -23.478 1.00 41.06 162 GLU A C 1
ATOM 1309 O O . GLU A 1 162 ? -32.637 4.691 -24.493 1.00 41.06 162 GLU A O 1
ATOM 1314 N N . ALA A 1 163 ? -31.957 2.773 -23.519 1.00 40.84 163 ALA A N 1
ATOM 1315 C CA . ALA A 1 163 ? -31.657 2.019 -24.736 1.00 40.84 163 ALA A CA 1
ATOM 1316 C C . ALA A 1 163 ? -32.917 1.326 -25.301 1.00 40.84 163 ALA A C 1
ATOM 1318 O O . ALA A 1 163 ? -33.799 0.959 -24.523 1.00 40.84 163 ALA A O 1
ATOM 1319 N N . PRO A 1 164 ? -33.007 1.109 -26.626 1.00 53.66 164 PRO A N 1
ATOM 1320 C CA . PRO A 1 164 ? -34.183 0.517 -27.250 1.00 53.66 164 PRO A CA 1
ATOM 1321 C C . PRO A 1 164 ? -34.181 -1.011 -27.121 1.00 53.66 164 PRO A C 1
ATOM 1323 O O . PRO A 1 164 ? -33.170 -1.669 -27.365 1.00 53.66 164 PRO A O 1
ATOM 1326 N N . THR A 1 165 ? -35.334 -1.578 -26.783 1.00 48.53 165 THR A N 1
ATOM 1327 C CA . THR A 1 165 ? -35.668 -2.983 -27.047 1.00 48.53 165 THR A CA 1
ATOM 1328 C C . THR A 1 165 ? -36.337 -3.072 -28.414 1.00 48.53 165 THR A C 1
ATOM 1330 O O . THR A 1 165 ? -37.403 -2.487 -28.606 1.00 48.53 165 THR A O 1
ATOM 1333 N N . GLU A 1 166 ? -35.697 -3.774 -29.346 1.00 55.28 166 GLU A N 1
ATOM 1334 C CA . GLU A 1 166 ? -36.286 -4.199 -30.619 1.00 55.28 166 GLU A CA 1
ATOM 1335 C C . GLU A 1 166 ? -36.881 -5.609 -30.455 1.00 55.28 166 GLU A C 1
ATOM 1337 O O . GLU A 1 166 ? -36.245 -6.473 -29.843 1.00 55.28 166 GLU A O 1
ATOM 1342 N N . ASP A 1 167 ? -38.096 -5.796 -30.980 1.00 44.66 167 ASP A N 1
ATOM 1343 C CA . ASP A 1 167 ? -38.679 -7.098 -31.346 1.00 44.66 167 ASP A CA 1
ATOM 1344 C C . ASP A 1 167 ? -38.093 -7.587 -32.684 1.00 44.66 167 ASP 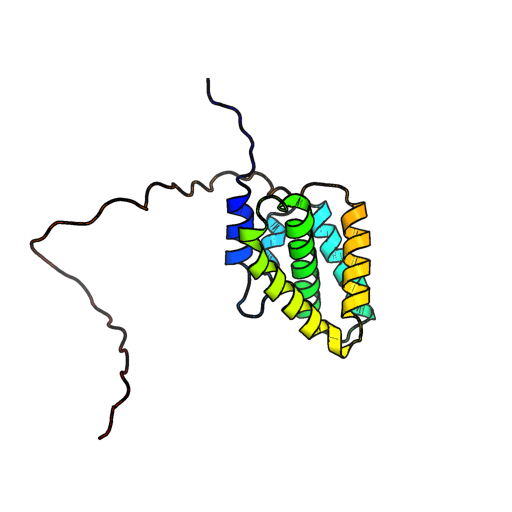A C 1
ATOM 1346 O O . ASP A 1 167 ? -37.911 -6.738 -33.592 1.00 44.66 167 ASP A O 1
#

pLDDT: mean 75.1, std 24.24, range [32.28, 98.0]

Organism: NCBI:txid326684

Secondary structure (DSSP, 8-state):
---------HHHHHHHHHHTB-TTSPBPGGGGGGS-HHHHHHHHHHHHHHTTT----HHHHHHHHHHHHHHHHHHHH-GGGHHHHHHHHHHHHHHHHHHHGGGT-HHHHHHHHHHHHHTT----PPP--S-----TT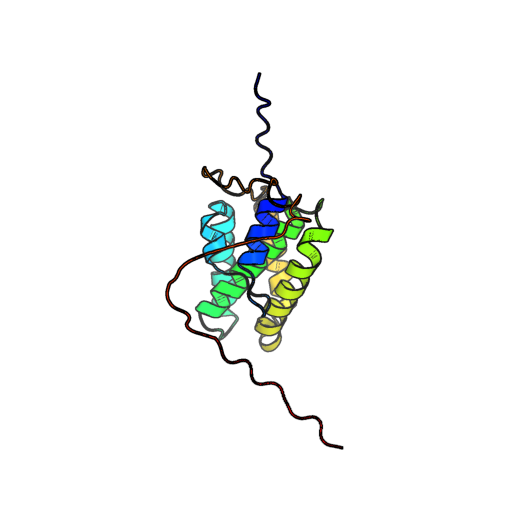SSS----------------PPPPPPPPPP-

Foldseek 3Di:
DDPPDPDLPLLVLLVVQVVQ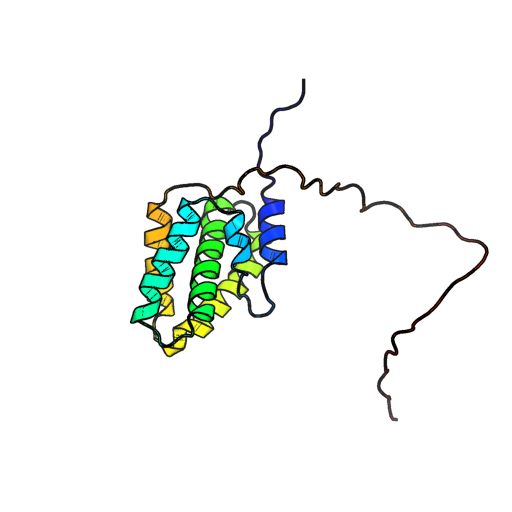QDPQLFGDPVNVVQWDPLLVVQLVVQLVVVVVQDPDDSVLSSRLSNLLSVLVLCVPQVVVPCVSCVVSNVSSLSSNCVRCVVRVCSVVSNVVSNVSVVVSVDRTGGDDDDDDPPPPPPPDDDDDDDDDDDDDDDDDDDDDDDDDDDD

Radius of gyration: 22.07 Å; Cα contacts (8 Å, |Δi|>4): 120; chains: 1; bounding box: 66×39×66 Å

Solvent-accessible surface area (backbone atoms only — not comparable to full-atom values): 10641 Å² total; per-residue (Å²): 137,79,86,88,67,91,63,76,60,66,66,58,57,52,52,51,51,56,77,38,40,44,96,72,20,43,27,51,71,70,62,48,78,46,42,43,69,69,62,46,48,50,32,55,52,44,32,64,60,45,57,88,67,46,90,67,55,72,70,55,41,49,31,45,24,40,26,52,54,50,45,49,46,45,67,68,67,38,55,96,47,42,90,81,39,49,69,59,41,53,36,26,50,52,33,41,37,69,72,23,53,90,62,75,36,40,69,64,46,53,52,52,52,48,58,61,54,61,72,62,75,69,78,84,53,68,65,90,69,88,84,79,81,77,72,88,74,83,83,73,87,86,79,86,85,85,88,82,88,84,84,90,84,87,87,84,81,82,88,79,86,82,82,88,87,83,134